Protein AF-A0A7S2A375-F1 (afdb_monomer)

Radius of gyration: 21.21 Å; Cα contacts (8 Å, |Δi|>4): 92; chains: 1; bounding box: 53×36×76 Å

Sequence (160 aa):
GSVFGGGGMKSQWIYEGQYRRLEEAIPGFEVENGFACAMGDLMRLSSRAAEYEPRLFDELLPAVRDEGALVMAIHLRTFYSDAMARVVERGQELKKKDYTEGAAEALECAERLEERHLSSGGGNYSRVVWTVLSDSPDLKGWVKDNYGGEGKAGKGGTHD

Organism: Tri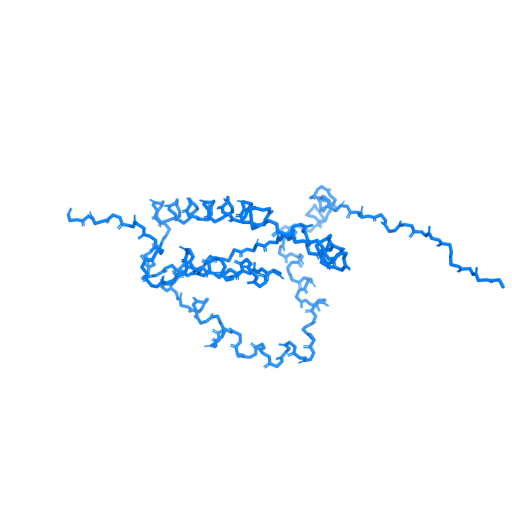eres chinensis (NCBI:txid1514140)

Mean predicted aligned error: 13.81 Å

pLDDT: mean 70.15, std 16.58, range [27.48, 88.81]

Secondary structure (DSSP, 8-state):
---------------GGGTHHHHHHSTT--HHHHHHHHHHHH-PPPHHHHTTHHHIIIII-GGGG-TTEEEEEEEE--TTHHHHHHHHHTTPPPPTHHHHHHHHHHHHHHHHHHHHHHHTT----SEEEEEEEES-HHHHHHHHHHH-STT-S-------

Solvent-accessible surface area (backbone atoms only — not comparable to full-atom values): 10203 Å² total; per-residue (Å²): 134,88,88,77,78,86,72,78,83,74,88,77,85,85,55,75,81,76,46,48,67,55,36,73,73,36,85,91,52,50,66,70,57,54,48,52,52,51,46,58,72,71,56,70,70,51,76,75,56,49,73,44,54,86,40,36,54,73,71,74,36,46,58,78,74,36,89,42,39,44,69,44,78,45,78,49,72,66,97,38,66,76,58,44,54,54,37,50,76,67,72,50,87,78,63,69,64,82,68,45,53,71,48,49,56,52,49,56,48,48,52,55,50,51,55,50,42,56,73,72,66,55,68,86,57,81,44,78,44,79,48,78,44,62,87,45,69,69,55,52,51,50,47,42,73,75,59,48,65,98,77,61,76,62,92,66,73,88,79,127

Nearest PDB structures (foldseek):
  3lw7-assembly1_A  TM=3.297E-01  e=4.426E+00  Saccharolobus solfataricus 98/2
  3n2i-assembly1_A  TM=3.129E-01  e=6.978E+00  Vibrio cholerae O1 biovar El Tor str. N16961

Structure (mmCIF, N/CA/C/O backbone):
data_AF-A0A7S2A375-F1
#
_entry.id   AF-A0A7S2A375-F1
#
loop_
_atom_site.group_PDB
_atom_site.id
_atom_site.type_symbol
_atom_site.label_atom_id
_atom_site.label_alt_id
_atom_site.label_comp_id
_atom_site.label_asym_id
_atom_site.label_entity_id
_atom_site.label_seq_id
_atom_site.pdbx_PDB_ins_code
_atom_site.Cartn_x
_atom_site.Cartn_y
_atom_site.Cartn_z
_atom_site.occupancy
_atom_site.B_iso_or_equiv
_atom_site.auth_seq_id
_atom_site.auth_comp_id
_atom_site.auth_asym_id
_atom_site.auth_atom_id
_atom_site.pdbx_PDB_model_num
ATOM 1 N N . GLY A 1 1 ? -4.840 -14.122 -47.382 1.00 32.03 1 GLY A N 1
ATOM 2 C CA . GLY A 1 1 ? -4.806 -12.706 -46.977 1.00 32.03 1 GLY A CA 1
ATOM 3 C C . GLY A 1 1 ? -5.201 -12.630 -45.524 1.00 32.03 1 GLY A C 1
ATOM 4 O O . GLY A 1 1 ? -6.297 -13.056 -45.201 1.00 32.03 1 GLY A O 1
ATOM 5 N N . SER A 1 2 ? -4.276 -12.209 -44.664 1.00 30.62 2 SER A N 1
ATOM 6 C CA . SER A 1 2 ? -4.469 -12.079 -43.216 1.00 30.62 2 SER A CA 1
ATOM 7 C C . SER A 1 2 ? -5.276 -10.813 -42.912 1.00 30.62 2 SER A C 1
ATOM 9 O O . SER A 1 2 ? -4.899 -9.733 -43.363 1.00 30.62 2 SER A O 1
ATOM 11 N N . VAL A 1 3 ? -6.388 -10.951 -42.184 1.00 40.91 3 VAL A N 1
ATOM 12 C CA . VAL A 1 3 ? -7.242 -9.848 -41.719 1.00 40.91 3 VAL A CA 1
ATOM 13 C C . VAL A 1 3 ? -6.941 -9.620 -40.240 1.00 40.91 3 VAL A C 1
ATOM 15 O O . VAL A 1 3 ? -7.677 -10.059 -39.366 1.00 40.91 3 VAL A O 1
ATOM 18 N N . PHE A 1 4 ? -5.832 -8.946 -39.957 1.00 40.56 4 PHE A N 1
ATOM 19 C CA . PHE A 1 4 ? -5.606 -8.310 -38.661 1.00 40.56 4 PHE A CA 1
ATOM 20 C C . PHE A 1 4 ? -5.422 -6.817 -38.917 1.00 40.56 4 PHE A C 1
ATOM 22 O O . PHE A 1 4 ? -4.312 -6.313 -39.066 1.00 40.56 4 PHE A O 1
ATOM 29 N N . GLY A 1 5 ? -6.552 -6.122 -39.054 1.00 37.75 5 GLY A N 1
ATOM 30 C CA . GLY A 1 5 ? -6.594 -4.666 -39.049 1.00 37.75 5 GLY A CA 1
ATOM 31 C C . GLY A 1 5 ? -6.287 -4.166 -37.641 1.00 37.75 5 GLY A C 1
ATOM 32 O O . GLY A 1 5 ? -6.994 -4.508 -36.695 1.00 37.75 5 GLY A O 1
ATOM 33 N N . GLY A 1 6 ? -5.217 -3.383 -37.512 1.00 39.50 6 GLY A N 1
ATOM 34 C CA . GLY A 1 6 ? -4.804 -2.743 -36.269 1.00 39.50 6 GLY A CA 1
ATOM 35 C C . GLY A 1 6 ? -5.840 -1.731 -35.789 1.00 39.50 6 GLY A C 1
ATOM 36 O O . GLY A 1 6 ? -5.783 -0.555 -36.136 1.00 39.50 6 GLY A O 1
ATOM 37 N N . GLY A 1 7 ? -6.790 -2.184 -34.977 1.00 38.00 7 GLY A N 1
ATOM 38 C CA . GLY A 1 7 ? -7.597 -1.312 -34.137 1.00 38.00 7 GLY A CA 1
ATOM 39 C C . GLY A 1 7 ? -6.793 -0.968 -32.892 1.00 38.00 7 GLY A C 1
ATOM 40 O O . GLY A 1 7 ? -6.696 -1.787 -31.983 1.00 38.00 7 GLY A O 1
ATOM 41 N N . GLY A 1 8 ? -6.181 0.217 -32.859 1.00 37.91 8 GLY A N 1
ATOM 42 C CA . GLY A 1 8 ? -5.543 0.723 -31.646 1.00 37.91 8 GLY A CA 1
ATOM 43 C C . GLY A 1 8 ? -6.556 0.724 -30.502 1.00 37.91 8 GLY A C 1
ATOM 44 O O . GLY A 1 8 ? -7.593 1.381 -30.603 1.00 37.91 8 GLY A O 1
ATOM 45 N N . MET A 1 9 ? -6.280 -0.040 -29.442 1.00 41.22 9 MET A N 1
ATOM 46 C CA . MET A 1 9 ? -7.082 -0.014 -28.221 1.00 41.22 9 MET A CA 1
ATOM 47 C C . MET A 1 9 ? -7.093 1.422 -27.692 1.00 41.22 9 MET A C 1
ATOM 49 O O . MET A 1 9 ? -6.056 1.956 -27.302 1.00 41.22 9 MET A O 1
ATOM 53 N N . LYS A 1 10 ? -8.260 2.067 -27.722 1.00 39.94 10 LYS A N 1
ATOM 54 C CA . LYS A 1 10 ? -8.465 3.357 -27.065 1.00 39.94 10 LYS A CA 1
ATOM 55 C C . LYS A 1 10 ? -8.809 3.074 -25.610 1.00 39.94 10 LYS A C 1
ATOM 57 O O . LYS A 1 10 ? -9.785 2.381 -25.339 1.00 39.94 10 LYS A O 1
ATOM 62 N N . SER A 1 11 ? -8.014 3.597 -24.686 1.00 42.81 11 SER A N 1
ATOM 63 C CA . SER A 1 11 ? -8.372 3.628 -23.272 1.00 42.81 11 SER A CA 1
ATOM 64 C C . SER A 1 11 ? -9.634 4.476 -23.097 1.00 42.81 11 SER A C 1
ATOM 66 O O . SER A 1 11 ? -9.710 5.607 -23.580 1.00 42.81 11 SER A O 1
ATOM 68 N N . GLN A 1 12 ? -10.640 3.912 -22.435 1.00 44.62 12 GLN A N 1
ATOM 69 C CA . GLN A 1 12 ? -11.865 4.609 -22.069 1.00 44.62 12 GLN A CA 1
ATOM 70 C C . GLN A 1 12 ? -11.828 4.877 -20.568 1.00 44.62 12 GLN A C 1
ATOM 72 O O . GLN A 1 12 ? -11.692 3.953 -19.771 1.00 44.62 12 GLN A O 1
ATOM 77 N N . TRP A 1 13 ? -11.936 6.148 -20.195 1.00 46.78 13 TRP A N 1
ATOM 78 C CA . TRP A 1 13 ? -12.091 6.559 -18.806 1.00 46.78 13 TRP A CA 1
ATOM 79 C C . TRP A 1 13 ? -13.572 6.498 -18.456 1.00 46.78 13 TRP A C 1
ATOM 81 O O . TRP A 1 13 ? -14.391 7.112 -19.144 1.00 46.78 13 TRP A O 1
ATOM 91 N N . ILE A 1 14 ? -13.913 5.747 -17.413 1.00 55.25 14 ILE A N 1
ATOM 92 C CA . ILE A 1 14 ? -15.256 5.773 -16.844 1.00 55.25 14 ILE A CA 1
ATOM 93 C C . ILE A 1 14 ? -15.241 6.811 -15.723 1.00 55.25 14 ILE A C 1
ATOM 95 O O . ILE A 1 14 ? -14.508 6.660 -14.749 1.00 55.25 14 ILE A O 1
ATOM 99 N N . TYR A 1 15 ? -15.995 7.894 -15.901 1.00 54.78 15 TYR A N 1
ATOM 100 C CA . TYR A 1 15 ? -16.135 8.956 -14.902 1.00 54.78 15 TYR A CA 1
ATOM 101 C C . TYR A 1 15 ? -17.349 8.697 -14.005 1.00 54.78 15 TYR A C 1
ATOM 103 O O . TYR A 1 15 ? -18.344 8.142 -14.467 1.00 54.78 15 TYR A O 1
ATOM 111 N N . GLU A 1 16 ? -17.291 9.193 -12.768 1.00 55.81 16 GLU A N 1
ATOM 112 C CA . GLU A 1 16 ? -18.350 9.147 -11.740 1.00 55.81 16 GLU A CA 1
ATOM 113 C C . GLU A 1 16 ? -19.749 9.478 -12.299 1.00 55.81 16 GLU A C 1
ATOM 115 O O . GLU A 1 16 ? -20.717 8.751 -12.083 1.00 55.81 16 GLU A O 1
ATOM 120 N N . GLY A 1 17 ? -19.850 10.497 -13.163 1.00 63.94 17 GLY A N 1
ATOM 121 C CA . GLY A 1 17 ? -21.114 10.901 -13.790 1.00 63.94 17 GLY A CA 1
ATOM 122 C C . GLY A 1 17 ? -21.782 9.848 -14.689 1.00 63.94 17 GLY A C 1
ATOM 123 O O . GLY A 1 17 ? -22.969 9.984 -14.993 1.00 63.94 17 GLY A O 1
ATOM 124 N N . GLN A 1 18 ? -21.070 8.798 -15.116 1.00 67.88 18 GLN A N 1
ATOM 125 C CA . GLN A 1 18 ? -21.664 7.674 -15.854 1.00 67.88 18 GLN A CA 1
ATOM 126 C C . GLN A 1 18 ? -22.456 6.725 -14.944 1.00 67.88 18 GLN A C 1
ATOM 128 O O . GLN A 1 18 ? -23.334 6.019 -15.441 1.00 67.88 18 GLN A O 1
ATOM 133 N N . TYR A 1 19 ? -22.210 6.755 -13.632 1.00 71.12 19 TYR A N 1
ATOM 134 C CA . TYR A 1 19 ? -22.890 5.912 -12.650 1.00 71.12 19 TYR A CA 1
ATOM 135 C C . TYR A 1 19 ? -24.061 6.597 -11.952 1.00 71.12 19 TYR A C 1
ATOM 137 O O . TYR A 1 19 ? -24.905 5.908 -11.390 1.00 71.12 19 TYR A O 1
ATOM 145 N N . ARG A 1 20 ? -24.206 7.919 -12.092 1.00 74.38 20 ARG A N 1
ATOM 146 C CA . ARG A 1 20 ? -25.320 8.680 -11.502 1.00 74.38 20 ARG A CA 1
ATOM 147 C C . ARG A 1 20 ? -26.699 8.098 -11.834 1.00 74.38 20 ARG A C 1
ATOM 149 O O . ARG A 1 20 ? -27.570 8.028 -10.981 1.00 74.38 20 ARG A O 1
ATOM 156 N N . ARG A 1 21 ? -26.908 7.623 -13.070 1.00 74.44 21 ARG A N 1
ATOM 157 C CA . ARG A 1 21 ? -28.178 6.971 -13.459 1.00 74.44 21 ARG A CA 1
ATOM 158 C C . ARG A 1 21 ? -28.439 5.664 -12.706 1.00 74.44 21 ARG A C 1
ATOM 160 O O . ARG A 1 21 ? -29.589 5.263 -12.583 1.00 74.44 21 ARG A O 1
ATOM 167 N N . LEU A 1 22 ? -27.381 4.983 -12.277 1.00 70.81 22 LEU A N 1
ATOM 168 C CA . LEU A 1 22 ? -27.448 3.746 -11.508 1.00 70.81 22 LEU A CA 1
ATOM 169 C C . LEU A 1 22 ? -27.835 4.048 -10.052 1.00 70.81 22 LEU A C 1
ATOM 171 O O . LEU A 1 22 ? -28.732 3.401 -9.521 1.00 70.81 22 LEU A O 1
ATOM 175 N N . GLU A 1 23 ? -27.234 5.082 -9.459 1.00 75.62 23 GLU A N 1
ATOM 176 C CA . GLU A 1 23 ? -27.566 5.580 -8.113 1.00 75.62 23 GLU A CA 1
ATOM 177 C C . GLU A 1 23 ? -28.997 6.127 -8.040 1.00 75.62 23 GLU A C 1
ATOM 179 O O . GLU A 1 23 ? -29.741 5.827 -7.111 1.00 75.62 23 GLU A O 1
ATOM 184 N N . GLU A 1 24 ? -29.425 6.879 -9.060 1.00 81.88 24 GLU A N 1
ATOM 185 C CA . GLU A 1 24 ? -30.796 7.394 -9.171 1.00 81.88 24 GLU A CA 1
ATOM 186 C C . GLU A 1 24 ? -31.836 6.266 -9.312 1.00 81.88 24 GLU A C 1
ATOM 188 O O . GLU A 1 24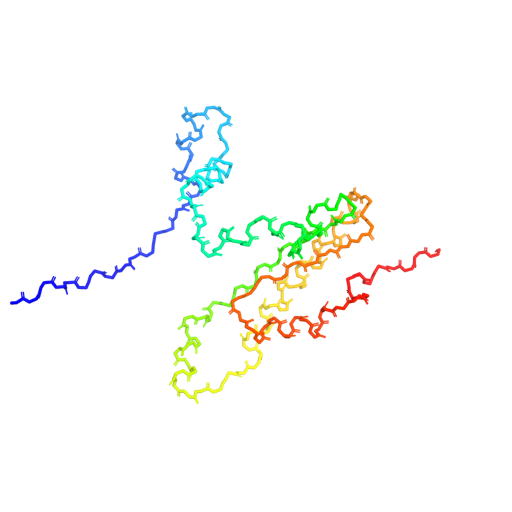 ? -32.974 6.410 -8.863 1.00 81.88 24 GLU A O 1
ATOM 193 N N . ALA A 1 25 ? -31.466 5.145 -9.941 1.00 83.31 25 ALA A N 1
ATOM 194 C CA . ALA A 1 25 ? -32.362 4.014 -10.172 1.00 83.31 25 ALA A CA 1
ATOM 195 C C . ALA A 1 25 ? -32.474 3.064 -8.969 1.00 83.31 25 ALA A C 1
ATOM 197 O O . ALA A 1 25 ? -33.478 2.358 -8.852 1.00 83.31 25 ALA A O 1
ATOM 198 N N . ILE A 1 26 ? -31.466 3.028 -8.090 1.00 80.56 26 ILE A N 1
ATOM 199 C CA . ILE A 1 26 ? -31.410 2.129 -6.932 1.00 80.56 26 ILE A CA 1
ATOM 200 C C . ILE A 1 26 ? -31.167 2.965 -5.666 1.00 80.56 26 ILE A C 1
ATOM 202 O O . ILE A 1 26 ? -30.019 3.240 -5.315 1.00 80.56 26 ILE A O 1
ATOM 206 N N . PRO A 1 27 ? -32.232 3.368 -4.948 1.00 81.12 27 PRO A N 1
ATOM 207 C CA . PRO A 1 27 ? -32.099 4.186 -3.747 1.00 81.12 27 PRO A CA 1
ATOM 208 C C . PRO A 1 27 ? -31.203 3.526 -2.690 1.00 81.12 27 PRO A C 1
ATOM 210 O O . PRO A 1 27 ? -31.453 2.393 -2.280 1.00 81.12 27 PRO A O 1
ATOM 213 N N . GLY A 1 28 ? -30.180 4.254 -2.235 1.00 79.12 28 GLY A N 1
ATOM 214 C CA . GLY A 1 28 ? -29.208 3.774 -1.245 1.00 79.12 28 GLY A CA 1
ATOM 215 C C . GLY A 1 28 ? -28.061 2.938 -1.823 1.00 79.12 28 GLY A C 1
ATOM 216 O O . GLY A 1 28 ? -27.280 2.383 -1.057 1.00 79.12 28 GLY A O 1
ATOM 217 N N . PHE A 1 29 ? -27.951 2.830 -3.150 1.00 77.12 29 PHE A N 1
ATOM 218 C CA . PHE A 1 29 ? -26.800 2.206 -3.791 1.00 77.12 29 PHE A CA 1
ATOM 219 C C . PHE A 1 29 ? -25.604 3.163 -3.810 1.00 77.12 29 PHE A C 1
ATOM 221 O O . PHE A 1 29 ? -25.672 4.226 -4.421 1.00 77.12 29 PHE A O 1
ATOM 228 N N . GLU A 1 30 ? -24.510 2.752 -3.174 1.00 80.75 30 GLU A N 1
ATOM 229 C CA . GLU A 1 30 ? -23.208 3.418 -3.260 1.00 80.75 30 GLU A CA 1
ATOM 230 C C . GLU A 1 30 ? -22.383 2.732 -4.351 1.00 80.75 30 GLU A C 1
ATOM 232 O O . GLU A 1 30 ? -22.132 1.521 -4.280 1.00 80.75 30 GLU A O 1
ATOM 237 N N . VAL A 1 31 ? -21.985 3.487 -5.378 1.00 74.69 31 VAL A N 1
ATOM 238 C CA . VAL A 1 31 ? -21.285 2.949 -6.554 1.00 74.69 31 VAL A CA 1
ATOM 239 C C . VAL A 1 31 ? -20.002 2.248 -6.145 1.00 74.69 31 VAL A C 1
ATOM 241 O O . VAL A 1 31 ? -19.748 1.140 -6.607 1.00 74.69 31 VAL A O 1
ATOM 244 N N . GLU A 1 32 ? -19.231 2.826 -5.234 1.00 75.00 32 GLU A N 1
ATOM 245 C CA . GLU A 1 32 ? -17.990 2.260 -4.717 1.00 75.00 32 GLU A CA 1
ATOM 246 C C . GLU A 1 32 ? -18.216 0.881 -4.092 1.00 75.00 32 GLU A C 1
ATOM 248 O O . GLU A 1 32 ? -17.493 -0.064 -4.413 1.00 75.00 32 GLU A O 1
ATOM 253 N N . ASN A 1 33 ? -19.256 0.734 -3.266 1.00 76.56 33 ASN A N 1
ATOM 254 C CA . ASN A 1 33 ? -19.594 -0.542 -2.635 1.00 76.56 33 ASN A CA 1
ATOM 255 C C . ASN A 1 33 ? -20.092 -1.553 -3.665 1.00 76.56 33 ASN A C 1
ATOM 257 O O . ASN A 1 33 ? -19.669 -2.707 -3.658 1.00 76.56 33 ASN A O 1
ATOM 261 N N . GLY A 1 34 ? -20.956 -1.124 -4.586 1.00 75.19 34 GLY A N 1
ATOM 262 C CA . GLY A 1 34 ? -21.446 -1.976 -5.662 1.00 75.19 34 GLY A CA 1
ATOM 263 C C . GLY A 1 34 ? -20.322 -2.490 -6.558 1.00 75.19 34 GLY A C 1
ATOM 264 O O . GLY A 1 34 ? -20.298 -3.673 -6.899 1.00 75.19 34 GLY A O 1
ATOM 265 N N . PHE A 1 35 ? -19.353 -1.632 -6.886 1.00 76.88 35 PHE A N 1
ATOM 266 C CA . PHE A 1 35 ? -18.145 -2.019 -7.606 1.00 76.88 35 PHE A CA 1
ATOM 267 C C . PHE A 1 35 ? -17.268 -2.954 -6.785 1.00 76.88 35 PHE A C 1
ATOM 269 O O . PHE A 1 35 ? -16.814 -3.957 -7.325 1.00 76.88 35 PHE A O 1
ATOM 276 N N . ALA A 1 36 ? -17.044 -2.675 -5.501 1.00 75.38 36 ALA A N 1
ATOM 277 C CA . ALA A 1 36 ? -16.256 -3.545 -4.635 1.00 75.38 36 ALA A CA 1
ATOM 278 C C . ALA A 1 36 ? -16.864 -4.956 -4.548 1.00 75.38 36 ALA A C 1
ATOM 280 O O . ALA A 1 36 ? -16.151 -5.940 -4.746 1.00 75.38 36 ALA A O 1
ATOM 281 N N . CYS A 1 37 ? -18.181 -5.063 -4.344 1.00 72.25 37 CYS A N 1
ATOM 282 C CA . CYS A 1 37 ? -18.900 -6.338 -4.323 1.00 72.25 37 CYS A CA 1
ATOM 283 C C . CYS A 1 37 ? -18.838 -7.051 -5.679 1.00 72.25 37 CYS A C 1
ATOM 285 O O . CYS A 1 37 ? -18.442 -8.212 -5.743 1.00 72.25 37 CYS A O 1
ATOM 287 N N . ALA A 1 38 ? -19.159 -6.350 -6.773 1.00 75.25 38 ALA A N 1
ATOM 288 C CA . ALA A 1 38 ? -19.125 -6.933 -8.112 1.00 75.25 38 ALA A CA 1
ATOM 289 C C . ALA A 1 38 ? -17.715 -7.401 -8.494 1.00 75.25 38 ALA A C 1
ATOM 291 O O . ALA A 1 38 ? -17.552 -8.460 -9.091 1.00 75.25 38 ALA A O 1
ATOM 292 N N . MET A 1 39 ? -16.681 -6.645 -8.130 1.00 73.56 39 MET A N 1
ATOM 293 C CA . MET A 1 39 ? -15.292 -7.039 -8.343 1.00 73.56 39 MET A CA 1
ATOM 294 C C . MET A 1 39 ? -14.915 -8.242 -7.482 1.00 73.56 39 MET A C 1
ATOM 296 O O . MET A 1 39 ? -14.221 -9.115 -7.986 1.00 73.56 39 MET A O 1
ATOM 300 N N . GLY A 1 40 ? -15.400 -8.340 -6.243 1.00 73.06 40 GLY A N 1
ATOM 301 C CA . GLY A 1 40 ? -15.226 -9.533 -5.408 1.00 73.06 40 GLY A CA 1
ATOM 302 C C . GLY A 1 40 ? -15.842 -10.793 -6.027 1.00 73.06 40 GLY A C 1
ATOM 303 O O . GLY A 1 40 ? -15.226 -11.856 -6.002 1.00 73.06 40 GLY A O 1
ATOM 304 N N . ASP A 1 41 ? -17.012 -10.664 -6.656 1.00 72.69 41 ASP A N 1
ATOM 305 C CA . ASP A 1 41 ? -17.690 -11.782 -7.322 1.00 72.69 41 ASP A CA 1
ATOM 306 C C . ASP A 1 41 ? -17.053 -12.148 -8.673 1.00 72.69 41 ASP A C 1
ATOM 308 O O . ASP A 1 41 ? -16.945 -13.326 -9.032 1.00 72.69 41 ASP A O 1
ATOM 312 N N . LEU A 1 42 ? -16.632 -11.139 -9.443 1.00 73.19 42 LEU A N 1
ATOM 313 C CA . LEU A 1 42 ? -16.093 -11.305 -10.795 1.00 73.19 42 LEU A CA 1
ATOM 314 C C . LEU A 1 42 ? -14.602 -11.654 -10.800 1.00 73.19 42 LEU A C 1
ATOM 316 O O . LEU A 1 42 ? -14.141 -12.386 -11.680 1.00 73.19 42 LEU A O 1
ATOM 320 N N . MET A 1 43 ? -13.832 -11.146 -9.838 1.00 72.56 43 MET A N 1
ATOM 321 C CA . MET A 1 43 ? -12.401 -11.406 -9.720 1.00 72.56 43 MET A CA 1
ATOM 322 C C . MET A 1 43 ? -12.152 -12.556 -8.759 1.00 72.56 43 MET A C 1
ATOM 324 O O . MET A 1 43 ? -11.944 -12.388 -7.562 1.00 72.56 43 MET A O 1
ATOM 328 N N . ARG A 1 44 ? -12.103 -13.762 -9.321 1.00 74.31 44 ARG A N 1
ATOM 329 C CA . ARG A 1 44 ? -11.595 -14.927 -8.601 1.00 74.31 44 ARG A CA 1
ATOM 330 C C . ARG A 1 44 ? -10.075 -14.920 -8.589 1.00 74.31 44 ARG A C 1
ATOM 332 O O . ARG A 1 44 ? -9.435 -14.690 -9.617 1.00 74.31 44 ARG A O 1
ATOM 339 N N . LEU A 1 45 ? -9.498 -15.238 -7.434 1.00 75.25 45 LEU A N 1
ATOM 340 C CA . LEU A 1 45 ? -8.067 -15.491 -7.332 1.00 75.25 45 LEU A CA 1
ATOM 341 C C . LEU A 1 45 ? -7.669 -16.627 -8.284 1.00 75.25 45 LEU A C 1
ATOM 343 O O . LEU A 1 45 ? -8.373 -17.629 -8.417 1.00 75.25 45 LEU A O 1
ATOM 347 N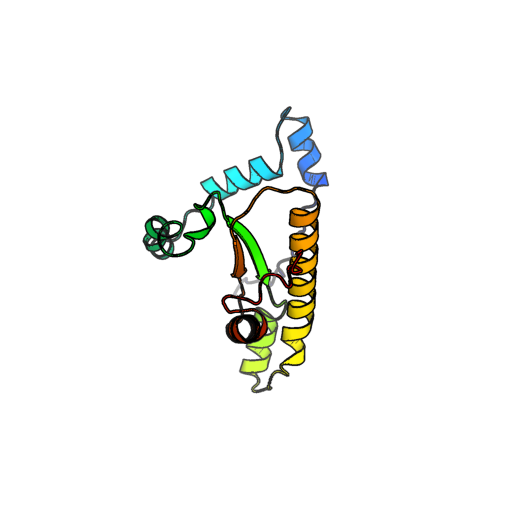 N . SER A 1 46 ? -6.515 -16.482 -8.940 1.00 77.81 46 SER A N 1
ATOM 348 C CA . SER A 1 46 ? -5.905 -17.607 -9.660 1.00 77.81 46 SER A CA 1
ATOM 349 C C . SER A 1 46 ? -5.622 -18.760 -8.689 1.00 77.81 46 SER A C 1
ATOM 351 O O . SER A 1 46 ? -5.378 -18.500 -7.512 1.00 77.81 46 SER A O 1
ATOM 353 N N . SER A 1 47 ? -5.577 -20.016 -9.155 1.00 81.69 47 SER A N 1
ATOM 354 C CA . SER A 1 47 ? -5.312 -21.170 -8.271 1.00 81.69 47 SER A CA 1
ATOM 355 C C . SER A 1 47 ? -4.042 -20.987 -7.434 1.00 81.69 47 SER A C 1
ATOM 357 O O . SER A 1 47 ? -4.052 -21.259 -6.243 1.00 81.69 47 SER A O 1
ATOM 359 N N . ARG A 1 48 ? -2.986 -20.417 -8.031 1.00 80.25 48 ARG A N 1
ATOM 360 C CA . ARG A 1 48 ? -1.742 -20.088 -7.324 1.00 80.25 48 ARG A CA 1
ATOM 361 C C . ARG A 1 48 ? -1.930 -19.001 -6.266 1.00 80.25 48 ARG A C 1
ATOM 363 O O . ARG A 1 48 ? -1.349 -19.102 -5.201 1.00 80.25 48 ARG A O 1
ATOM 370 N N . ALA A 1 49 ? -2.691 -17.945 -6.551 1.00 78.44 49 ALA A N 1
ATOM 371 C CA . ALA A 1 49 ? -2.949 -16.888 -5.570 1.00 78.44 49 ALA A CA 1
ATOM 372 C C . ALA A 1 49 ? -3.850 -17.383 -4.426 1.00 78.44 49 ALA A C 1
ATOM 374 O O . ALA A 1 49 ? -3.635 -17.012 -3.276 1.00 78.44 49 ALA A O 1
ATOM 375 N N . ALA A 1 50 ? -4.806 -18.263 -4.734 1.00 84.25 50 ALA A N 1
ATOM 376 C CA . ALA A 1 50 ? -5.698 -18.878 -3.759 1.00 84.25 50 ALA A CA 1
ATOM 377 C C . ALA A 1 50 ? -4.953 -19.752 -2.735 1.00 84.25 50 ALA A C 1
ATOM 379 O O . ALA A 1 50 ? -5.397 -19.849 -1.602 1.00 84.25 50 ALA A O 1
ATOM 380 N N . GLU A 1 51 ? -3.794 -20.330 -3.076 1.00 86.38 51 GLU A N 1
ATOM 381 C CA . GLU A 1 51 ? -2.953 -21.061 -2.108 1.00 86.38 51 GLU A CA 1
ATOM 382 C C . GLU A 1 51 ? -2.432 -20.170 -0.968 1.00 86.38 51 GLU A C 1
ATOM 384 O O . GLU A 1 51 ? -2.158 -20.657 0.129 1.00 86.38 51 GLU A O 1
ATOM 389 N N . TYR A 1 52 ? -2.292 -18.865 -1.215 1.00 79.94 52 TYR A N 1
ATOM 390 C CA . TYR A 1 52 ? -1.805 -17.902 -0.227 1.00 79.94 52 TYR A CA 1
ATOM 391 C C . TYR A 1 52 ? -2.935 -17.178 0.507 1.00 79.94 52 TYR A C 1
ATOM 393 O O . TYR A 1 52 ? -2.676 -16.587 1.551 1.00 79.94 52 TYR A O 1
ATOM 401 N N . GLU A 1 53 ? -4.169 -17.225 -0.003 1.00 82.19 53 GLU A N 1
ATOM 402 C CA . GLU A 1 53 ? -5.321 -16.535 0.589 1.00 82.19 53 GLU A CA 1
ATOM 403 C C . GLU A 1 53 ? -5.606 -16.967 2.039 1.00 82.19 53 GLU A C 1
ATOM 405 O O . GLU A 1 53 ? -5.677 -16.073 2.888 1.00 82.19 53 GLU A O 1
ATOM 410 N N . PRO A 1 54 ? -5.578 -18.271 2.395 1.00 82.56 54 PRO A N 1
ATOM 411 C CA . PRO A 1 54 ? -5.771 -18.702 3.781 1.00 82.56 54 PRO A CA 1
ATOM 412 C C . PRO A 1 54 ? -4.706 -18.174 4.748 1.00 82.56 54 PRO A C 1
ATOM 414 O O . PRO A 1 54 ? -4.932 -18.115 5.950 1.00 82.56 54 PRO A O 1
ATOM 417 N N . ARG A 1 55 ? -3.527 -17.809 4.231 1.00 82.25 55 ARG A N 1
ATOM 418 C CA . ARG A 1 55 ? -2.377 -17.325 5.009 1.00 82.25 55 ARG A CA 1
ATOM 419 C C . ARG A 1 55 ? -2.218 -15.808 4.918 1.00 82.25 55 ARG A C 1
ATOM 421 O O . ARG A 1 55 ? -1.338 -15.244 5.565 1.00 82.25 55 ARG A O 1
ATOM 428 N N . LEU A 1 56 ? -3.041 -15.133 4.111 1.00 79.44 56 LEU A N 1
ATOM 429 C CA . LEU A 1 56 ? -2.850 -13.728 3.770 1.00 79.44 56 LEU A CA 1
ATOM 430 C C . LEU A 1 56 ? -2.928 -12.845 5.010 1.00 79.44 56 LEU A C 1
ATOM 432 O O . LEU A 1 56 ? -2.032 -12.044 5.241 1.00 79.44 56 LEU A O 1
ATOM 436 N N . PHE A 1 57 ? -3.962 -13.015 5.827 1.00 77.44 57 PHE A N 1
ATOM 437 C CA . PHE A 1 57 ? -4.151 -12.183 7.014 1.00 77.44 57 PHE A CA 1
ATOM 438 C C . PHE A 1 57 ? -3.412 -12.700 8.243 1.00 77.44 57 PHE A C 1
ATOM 440 O O . PHE A 1 57 ? -3.135 -11.913 9.139 1.00 77.44 57 PHE A O 1
ATOM 447 N N . ASP A 1 58 ? -3.064 -13.985 8.281 1.00 81.44 58 ASP A N 1
ATOM 448 C CA . ASP A 1 58 ? -2.445 -14.592 9.463 1.00 81.44 58 ASP A CA 1
ATOM 449 C C . ASP A 1 58 ? -0.919 -14.565 9.403 1.00 81.44 58 ASP A C 1
ATOM 451 O O . ASP A 1 58 ? -0.259 -14.425 10.430 1.00 81.44 58 ASP A O 1
ATOM 455 N N . GLU A 1 59 ? -0.344 -14.648 8.204 1.00 78.25 59 GLU A N 1
ATOM 456 C CA . GLU A 1 59 ? 1.106 -14.723 8.030 1.00 78.25 59 GLU A CA 1
ATOM 457 C C . GLU A 1 59 ? 1.675 -13.554 7.233 1.00 78.25 59 GLU A C 1
ATOM 459 O O . GLU A 1 59 ? 2.760 -13.068 7.547 1.00 78.25 59 GLU A O 1
ATOM 464 N N . LEU A 1 60 ? 0.968 -13.099 6.195 1.00 69.62 60 LEU A N 1
ATOM 465 C CA . LEU A 1 60 ? 1.499 -12.084 5.283 1.00 69.62 60 LEU A CA 1
ATOM 466 C C . LEU A 1 60 ? 1.149 -10.655 5.718 1.00 69.62 60 LEU A C 1
ATOM 468 O O . LEU A 1 60 ? 1.974 -9.757 5.567 1.00 69.62 60 LEU A O 1
ATOM 472 N N . LEU A 1 61 ? -0.047 -10.443 6.269 1.00 83.25 61 LEU A N 1
ATOM 473 C CA . LEU A 1 61 ? -0.577 -9.144 6.698 1.00 83.25 61 LEU A CA 1
ATOM 474 C C . LEU A 1 61 ? -1.169 -9.192 8.124 1.00 83.25 61 LEU A C 1
ATOM 476 O O . LEU A 1 61 ? -2.277 -8.692 8.337 1.00 83.25 61 LEU A O 1
ATOM 480 N N . PRO A 1 62 ? -0.448 -9.730 9.128 1.00 80.75 62 PRO A N 1
ATOM 481 C CA . PRO A 1 62 ? -0.977 -9.901 10.487 1.00 80.75 62 PRO A CA 1
ATOM 482 C C . PRO A 1 62 ? -1.423 -8.587 11.141 1.00 80.75 62 PRO A C 1
ATOM 484 O O . PRO A 1 62 ? -2.329 -8.580 11.968 1.00 80.75 62 PRO A O 1
ATOM 487 N N . ALA A 1 63 ? -0.828 -7.458 10.745 1.00 83.62 63 ALA A N 1
ATOM 488 C CA . ALA A 1 63 ? -1.197 -6.140 11.252 1.00 83.62 63 ALA A CA 1
ATOM 489 C C . ALA A 1 63 ? -2.632 -5.720 10.892 1.00 83.62 63 ALA A C 1
ATOM 491 O O . ALA A 1 63 ? -3.225 -4.946 11.628 1.00 83.62 63 ALA A O 1
ATOM 492 N N . VAL A 1 64 ? -3.211 -6.237 9.801 1.00 83.50 64 VAL A N 1
ATOM 493 C CA . VAL A 1 64 ? -4.583 -5.890 9.380 1.00 83.50 64 VAL A CA 1
ATOM 494 C C . VAL A 1 64 ? -5.633 -6.430 10.358 1.00 83.50 64 VAL A C 1
ATOM 496 O O . VAL A 1 64 ? -6.732 -5.891 10.436 1.00 83.50 64 VAL A O 1
ATOM 499 N N . ARG A 1 65 ? -5.302 -7.478 11.121 1.00 82.25 65 ARG A N 1
ATOM 500 C CA . ARG A 1 65 ? -6.194 -8.073 12.129 1.00 82.25 65 ARG A CA 1
ATOM 501 C C . ARG A 1 65 ? -6.037 -7.469 13.525 1.00 82.25 65 ARG A C 1
ATOM 503 O O . ARG A 1 65 ? -6.817 -7.803 14.411 1.00 82.25 65 ARG A O 1
ATOM 510 N N . ASP A 1 66 ? -5.010 -6.657 13.741 1.00 83.81 66 ASP A N 1
ATOM 511 C CA . ASP A 1 66 ? -4.713 -6.070 15.042 1.00 83.81 66 ASP A CA 1
ATOM 512 C C . ASP A 1 66 ? -5.508 -4.774 15.213 1.00 83.81 66 ASP A C 1
ATOM 514 O O . ASP A 1 66 ? -5.192 -3.763 14.593 1.00 83.81 66 ASP A O 1
ATOM 518 N N . GLU A 1 67 ? -6.529 -4.796 16.071 1.00 84.69 67 GLU A N 1
ATOM 519 C CA . GLU A 1 67 ? -7.359 -3.620 16.376 1.00 84.69 67 GLU A CA 1
ATOM 520 C C . GLU A 1 67 ? -6.546 -2.455 16.972 1.00 84.69 67 GLU A C 1
ATOM 522 O O . GLU A 1 67 ? -6.968 -1.301 16.898 1.00 84.69 67 GLU A O 1
ATOM 527 N N . GLY A 1 68 ? -5.367 -2.737 17.539 1.00 84.69 68 GLY A N 1
ATOM 528 C CA . GLY A 1 68 ? -4.429 -1.729 18.022 1.00 84.69 68 GLY A CA 1
ATOM 529 C C . GLY A 1 68 ? -3.519 -1.148 16.938 1.00 84.69 68 GLY A C 1
ATOM 530 O O . GLY A 1 68 ? -2.775 -0.212 17.227 1.00 84.69 68 GLY A O 1
ATOM 531 N N . ALA A 1 69 ? -3.544 -1.662 15.707 1.00 87.44 69 ALA A N 1
ATOM 532 C CA . ALA A 1 69 ? -2.689 -1.196 14.623 1.00 87.44 69 ALA A CA 1
ATOM 533 C C . ALA A 1 69 ? -3.426 -0.247 13.668 1.00 87.44 69 ALA A C 1
ATOM 535 O O . ALA A 1 69 ? -4.483 -0.567 13.128 1.00 87.44 69 ALA A O 1
ATOM 536 N N . LEU A 1 70 ? -2.805 0.895 13.368 1.00 87.12 70 LEU A N 1
ATOM 537 C CA . LEU A 1 70 ? -3.161 1.688 12.194 1.00 87.12 70 LEU A CA 1
ATOM 538 C C . LEU A 1 70 ? -2.399 1.143 10.987 1.00 87.12 70 LEU A C 1
ATOM 540 O O . LEU A 1 70 ? -1.178 1.286 10.906 1.00 87.12 70 LEU A O 1
ATOM 544 N N . VAL A 1 71 ? -3.103 0.528 10.038 1.00 88.50 71 VAL A N 1
ATOM 545 C CA . VAL A 1 71 ? -2.485 0.018 8.808 1.00 88.50 71 VAL A CA 1
ATOM 546 C C . VAL A 1 71 ? -2.680 1.007 7.667 1.00 88.50 71 VAL A C 1
ATOM 548 O O . VAL A 1 71 ? -3.804 1.306 7.272 1.00 88.50 71 VAL A O 1
ATOM 551 N N . MET A 1 72 ? -1.573 1.473 7.092 1.00 87.69 72 MET A N 1
ATOM 552 C CA . MET A 1 72 ? -1.564 2.340 5.916 1.00 87.69 72 MET A CA 1
ATOM 553 C C . MET A 1 72 ? -1.047 1.567 4.706 1.00 87.69 72 MET A C 1
ATOM 555 O O . MET A 1 72 ? 0.098 1.118 4.689 1.00 87.69 72 MET A O 1
ATOM 559 N N . ALA A 1 73 ? -1.880 1.402 3.679 1.00 88.12 73 ALA A N 1
ATOM 560 C CA . ALA A 1 73 ? -1.475 0.784 2.420 1.00 88.12 73 ALA A CA 1
ATOM 561 C C . ALA A 1 73 ? -1.003 1.861 1.432 1.00 88.12 73 ALA A C 1
ATOM 563 O O . ALA A 1 73 ? -1.782 2.718 1.019 1.00 88.12 73 ALA A O 1
ATOM 564 N N . ILE A 1 74 ? 0.268 1.805 1.036 1.00 86.31 74 ILE A N 1
ATOM 565 C CA . ILE A 1 74 ? 0.890 2.782 0.136 1.00 86.31 74 ILE A CA 1
ATOM 566 C C . ILE A 1 74 ? 1.206 2.079 -1.180 1.00 86.31 74 ILE A C 1
ATOM 568 O O . ILE A 1 74 ? 2.136 1.277 -1.266 1.00 86.31 74 ILE A O 1
ATOM 572 N N . HIS A 1 75 ? 0.422 2.367 -2.216 1.00 85.19 75 HIS A N 1
ATOM 573 C CA . HIS A 1 75 ? 0.642 1.808 -3.545 1.00 85.19 75 HIS A CA 1
ATOM 574 C C . HIS A 1 75 ? 1.513 2.746 -4.389 1.00 85.19 75 HIS A C 1
ATOM 576 O O . HIS A 1 75 ? 1.052 3.760 -4.908 1.00 85.19 75 HIS A O 1
ATOM 582 N N . LEU A 1 76 ? 2.784 2.380 -4.536 1.00 81.56 76 LEU A N 1
ATOM 583 C CA . LEU A 1 76 ? 3.769 3.077 -5.352 1.00 81.56 76 LEU A CA 1
ATOM 584 C C . LEU A 1 76 ? 3.865 2.409 -6.719 1.00 81.56 76 LEU A C 1
ATOM 586 O O . LEU A 1 76 ? 4.638 1.465 -6.923 1.00 81.56 76 LEU A O 1
ATOM 590 N N . ARG A 1 77 ? 3.080 2.918 -7.665 1.00 73.19 77 ARG A N 1
ATOM 591 C CA . ARG A 1 77 ? 3.201 2.537 -9.068 1.00 73.19 77 ARG A CA 1
ATOM 592 C C . ARG A 1 77 ? 4.143 3.498 -9.765 1.00 73.19 77 ARG A C 1
ATOM 594 O O . ARG A 1 77 ? 3.868 4.693 -9.857 1.00 73.19 77 ARG A O 1
ATOM 601 N N . THR A 1 78 ? 5.226 2.975 -10.315 1.00 66.00 78 THR A N 1
ATOM 602 C CA . THR A 1 78 ? 6.008 3.766 -11.260 1.00 66.00 78 THR A CA 1
ATOM 603 C C . THR A 1 78 ? 5.250 3.756 -12.593 1.00 66.00 78 THR A C 1
ATOM 605 O O . THR A 1 78 ? 4.932 2.691 -13.114 1.00 66.00 78 THR A O 1
ATOM 608 N N . PHE A 1 79 ? 4.956 4.916 -13.203 1.00 52.59 79 PHE A N 1
ATOM 609 C CA . PHE A 1 79 ? 4.395 5.012 -14.579 1.00 52.59 79 PHE A CA 1
ATOM 610 C C . PHE A 1 79 ? 5.307 4.396 -15.660 1.00 52.59 79 PHE A C 1
ATOM 612 O O . PHE A 1 79 ? 5.062 4.478 -16.862 1.00 52.59 79 PHE A O 1
ATOM 619 N N . TYR A 1 80 ? 6.387 3.787 -15.208 1.00 53.66 80 TYR A N 1
ATOM 620 C CA . TYR A 1 80 ? 7.573 3.455 -15.927 1.00 53.66 80 TYR A CA 1
ATOM 621 C C . TYR A 1 80 ? 7.705 1.934 -16.118 1.00 53.66 80 TYR A C 1
ATOM 623 O O . TYR A 1 80 ? 8.530 1.538 -16.923 1.00 53.66 80 TYR A O 1
ATOM 631 N N . SER A 1 81 ? 6.885 1.054 -15.521 1.00 50.53 81 SER A N 1
ATOM 632 C CA . SER A 1 81 ? 7.046 -0.408 -15.702 1.00 50.53 81 SER A CA 1
ATOM 633 C C . SER A 1 81 ? 7.035 -0.877 -17.170 1.00 50.53 81 SER A C 1
ATOM 635 O O . SER A 1 81 ? 7.883 -1.686 -17.548 1.00 50.53 81 SER A O 1
ATOM 637 N N . ASP A 1 82 ? 6.205 -0.291 -18.039 1.00 46.16 82 ASP A N 1
ATOM 638 C CA . ASP A 1 82 ? 6.182 -0.643 -19.472 1.00 46.16 82 ASP A CA 1
ATOM 639 C C . ASP A 1 82 ? 7.259 0.077 -20.311 1.00 46.16 82 ASP A C 1
ATOM 641 O O . ASP A 1 82 ? 7.757 -0.458 -21.306 1.00 46.16 82 ASP A O 1
ATOM 645 N N . ALA A 1 83 ? 7.637 1.306 -19.939 1.00 48.25 83 ALA A N 1
ATOM 646 C CA . ALA A 1 83 ? 8.636 2.100 -20.661 1.00 48.25 83 ALA A CA 1
ATOM 647 C C . ALA A 1 83 ? 10.080 1.744 -20.254 1.00 48.25 83 ALA A C 1
ATOM 649 O O . ALA A 1 83 ? 10.978 1.782 -21.091 1.00 48.25 83 ALA A O 1
ATOM 650 N N . MET A 1 84 ? 10.305 1.340 -19.002 1.00 54.78 84 MET A N 1
ATOM 651 C CA . MET A 1 84 ? 11.602 0.929 -18.445 1.00 54.78 84 MET A CA 1
ATOM 652 C C . MET A 1 84 ? 11.993 -0.459 -18.892 1.00 54.78 84 MET A C 1
ATOM 654 O O . MET A 1 84 ? 13.165 -0.659 -19.185 1.00 54.78 84 MET A O 1
ATOM 658 N N . ALA A 1 85 ? 11.033 -1.383 -19.021 1.00 52.69 85 ALA A N 1
ATOM 659 C CA . ALA A 1 85 ? 11.285 -2.672 -19.658 1.00 52.69 85 ALA A CA 1
ATOM 660 C C . ALA A 1 85 ? 11.957 -2.461 -21.026 1.00 52.69 85 ALA A C 1
ATOM 662 O O . ALA A 1 85 ? 12.964 -3.090 -21.324 1.00 52.69 85 ALA A O 1
ATOM 663 N N . ARG A 1 86 ? 11.499 -1.455 -21.789 1.00 51.44 86 ARG A N 1
ATOM 664 C CA . ARG A 1 86 ? 12.077 -1.084 -23.090 1.00 51.44 86 ARG A CA 1
ATOM 665 C C . ARG A 1 86 ? 13.417 -0.341 -23.003 1.00 51.44 86 ARG A C 1
ATOM 667 O O . ARG A 1 86 ? 14.208 -0.445 -23.932 1.00 51.44 86 ARG A O 1
ATOM 674 N N . VAL A 1 87 ? 13.680 0.438 -21.950 1.00 59.59 87 VAL A N 1
ATOM 675 C CA . VAL A 1 87 ? 14.964 1.152 -21.736 1.00 59.59 87 VAL A CA 1
ATOM 676 C C . VAL A 1 87 ? 16.059 0.176 -21.283 1.00 59.59 87 VAL A C 1
ATOM 678 O O . VAL A 1 87 ? 17.171 0.222 -21.807 1.00 59.59 87 VAL A O 1
ATOM 681 N N . VAL A 1 88 ? 15.715 -0.769 -20.402 1.00 58.53 88 VAL A N 1
ATOM 682 C CA . VAL A 1 88 ? 16.580 -1.876 -19.970 1.00 58.53 88 VAL A CA 1
ATOM 683 C C . VAL A 1 88 ? 16.828 -2.856 -21.123 1.00 58.53 88 VAL A C 1
ATOM 685 O O . VAL A 1 88 ? 17.979 -3.207 -21.368 1.00 58.53 88 VAL A O 1
ATOM 688 N N . GLU A 1 89 ? 15.806 -3.214 -21.915 1.00 55.31 89 GLU A N 1
ATOM 689 C CA . GLU A 1 89 ? 15.981 -3.982 -23.167 1.00 55.31 89 GLU A CA 1
ATOM 690 C C . GLU A 1 89 ? 16.921 -3.284 -24.166 1.00 55.31 89 GLU A C 1
ATOM 692 O O . GLU A 1 89 ? 17.593 -3.945 -24.955 1.00 55.31 89 GLU A O 1
ATOM 697 N N . ARG A 1 90 ? 16.993 -1.947 -24.134 1.00 63.88 90 ARG A N 1
ATOM 698 C CA . ARG A 1 90 ? 17.889 -1.129 -24.970 1.00 63.88 90 ARG A CA 1
ATOM 699 C C . ARG A 1 90 ? 19.263 -0.874 -24.338 1.00 63.88 90 ARG A C 1
ATOM 701 O O . ARG A 1 90 ? 20.051 -0.131 -24.920 1.00 63.88 90 ARG A O 1
ATOM 708 N N . GLY A 1 91 ? 19.561 -1.466 -23.180 1.00 61.69 91 GLY A N 1
ATOM 709 C CA . GLY A 1 91 ? 20.863 -1.363 -22.513 1.00 61.69 91 GLY A CA 1
ATOM 710 C C . GLY A 1 91 ? 21.181 0.019 -21.935 1.00 61.69 91 GLY A C 1
ATOM 711 O O . GLY A 1 91 ? 22.352 0.352 -21.771 1.00 6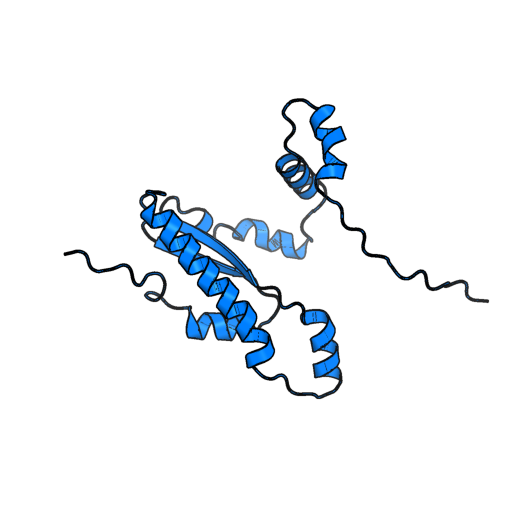1.69 91 GLY A O 1
ATOM 712 N N . GLN A 1 92 ? 20.170 0.844 -21.660 1.00 63.94 92 GLN A N 1
ATOM 713 C CA . GLN A 1 92 ? 20.356 2.152 -21.033 1.00 63.94 92 GLN A CA 1
ATOM 714 C C . GLN A 1 92 ? 20.185 2.048 -19.513 1.00 63.94 92 GLN A C 1
ATOM 716 O O . GLN A 1 92 ? 19.210 1.474 -19.029 1.00 63.94 92 GLN A O 1
ATOM 721 N N . GLU A 1 93 ? 21.129 2.620 -18.760 1.00 60.09 93 GLU A N 1
ATOM 722 C CA . GLU A 1 93 ? 21.047 2.672 -17.300 1.00 60.09 93 GLU A CA 1
ATOM 723 C C . GLU A 1 93 ? 20.036 3.708 -16.826 1.00 60.09 93 GLU A C 1
ATOM 725 O O . GLU A 1 93 ? 19.965 4.839 -17.318 1.00 60.09 93 GLU A O 1
ATOM 730 N N . LEU A 1 94 ? 19.292 3.314 -15.801 1.00 59.16 94 LEU A N 1
ATOM 731 C CA . LEU A 1 94 ? 18.356 4.185 -15.130 1.00 59.16 94 LEU A CA 1
ATOM 732 C C . LEU A 1 94 ? 19.024 5.031 -14.068 1.00 59.16 94 LEU A C 1
ATOM 734 O O . LEU A 1 94 ? 19.702 4.513 -13.180 1.00 59.16 94 LEU A O 1
ATOM 738 N N . LYS A 1 95 ? 18.764 6.340 -14.092 1.00 64.25 95 LYS A N 1
ATOM 739 C CA . LYS A 1 95 ? 19.178 7.193 -12.984 1.00 64.25 95 LYS A CA 1
ATOM 740 C C . LYS A 1 95 ? 18.214 6.973 -11.829 1.00 64.25 95 LYS A C 1
ATOM 742 O O . LYS A 1 95 ? 17.012 7.169 -11.968 1.00 64.25 95 LYS A O 1
ATOM 747 N N . LYS A 1 96 ? 18.764 6.628 -10.663 1.00 62.78 96 LYS A N 1
ATOM 748 C CA . LYS A 1 96 ? 18.020 6.406 -9.411 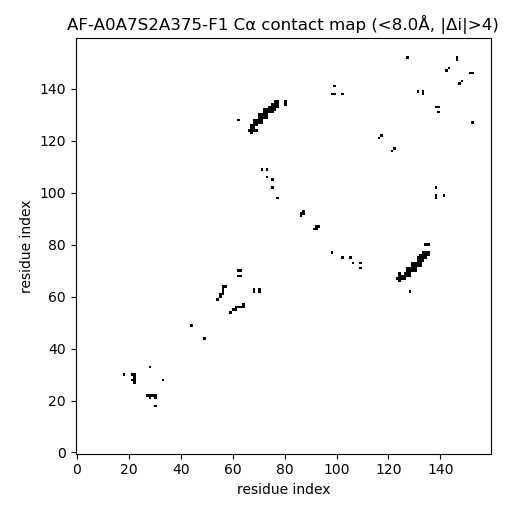1.00 62.78 96 LYS A CA 1
ATOM 749 C C . LYS A 1 96 ? 16.973 7.487 -9.120 1.00 62.78 96 LYS A C 1
ATOM 751 O O . LYS A 1 96 ? 15.863 7.175 -8.710 1.00 62.78 96 LYS A O 1
ATOM 756 N N . LYS A 1 97 ? 17.317 8.745 -9.409 1.00 66.62 97 LYS A N 1
ATOM 757 C CA . LYS A 1 97 ? 16.446 9.908 -9.218 1.00 66.62 97 LYS A CA 1
ATOM 758 C C . LYS A 1 97 ? 15.089 9.772 -9.926 1.00 66.62 97 LYS A C 1
ATOM 760 O O . LYS A 1 97 ? 14.078 10.152 -9.345 1.00 66.62 97 LYS A O 1
ATOM 765 N N . ASP A 1 98 ? 15.063 9.182 -11.120 1.00 63.38 98 ASP A N 1
ATOM 766 C CA . ASP A 1 98 ? 13.889 9.182 -12.003 1.00 63.38 98 ASP A CA 1
ATOM 767 C C . ASP A 1 98 ? 12.733 8.316 -11.467 1.00 63.38 98 ASP A C 1
ATOM 769 O O . ASP A 1 98 ? 11.581 8.521 -11.846 1.00 63.38 98 ASP A O 1
ATOM 773 N N . TYR A 1 99 ? 13.018 7.373 -10.559 1.00 65.12 99 TYR A N 1
ATOM 774 C CA . TYR A 1 99 ? 12.002 6.530 -9.918 1.00 65.12 99 TYR A CA 1
ATOM 775 C C . TYR A 1 99 ? 11.854 6.756 -8.407 1.00 65.12 99 TYR A C 1
ATOM 777 O O . TYR A 1 99 ? 10.864 6.306 -7.833 1.00 65.12 99 TYR A O 1
ATOM 785 N N . THR A 1 100 ? 12.792 7.447 -7.748 1.00 70.50 100 THR A N 1
ATOM 786 C CA . THR A 1 100 ? 12.702 7.725 -6.303 1.00 70.50 100 THR A CA 1
ATOM 787 C C . THR A 1 100 ? 11.990 9.035 -5.970 1.00 70.50 100 THR A C 1
ATOM 789 O O . THR A 1 100 ? 11.434 9.134 -4.887 1.00 70.50 100 THR A O 1
ATOM 792 N N . GLU A 1 101 ? 11.984 10.036 -6.859 1.00 72.88 101 GLU A N 1
ATOM 793 C CA . GLU A 1 101 ? 11.425 11.371 -6.558 1.00 72.88 101 GLU A CA 1
ATOM 794 C C . GLU A 1 101 ? 9.902 11.329 -6.343 1.00 72.88 101 GLU A C 1
ATOM 796 O O . GLU A 1 101 ? 9.425 11.680 -5.268 1.00 72.88 101 GLU A O 1
ATOM 801 N N . GLY A 1 102 ? 9.141 10.764 -7.287 1.00 74.94 102 GLY A N 1
ATOM 802 C CA . GLY A 1 102 ? 7.687 10.610 -7.116 1.00 74.94 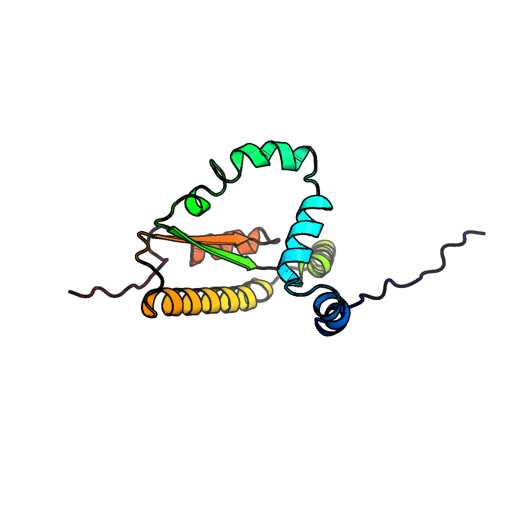102 GLY A CA 1
ATOM 803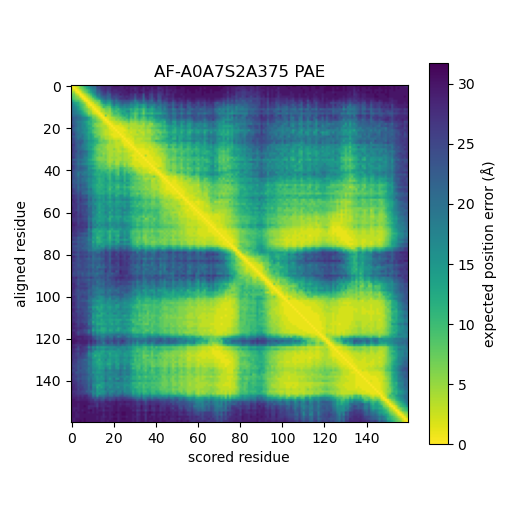 C C . GLY A 1 102 ? 7.297 9.651 -5.982 1.00 74.94 102 GLY A C 1
ATOM 804 O O . GLY A 1 102 ? 6.236 9.787 -5.379 1.00 74.94 102 GLY A O 1
ATOM 805 N N . ALA A 1 103 ? 8.165 8.690 -5.653 1.00 79.75 103 ALA A N 1
ATOM 806 C CA . ALA A 1 103 ? 7.956 7.823 -4.501 1.00 79.75 103 ALA A CA 1
ATOM 807 C C . ALA A 1 103 ? 8.191 8.555 -3.173 1.00 79.75 103 ALA A C 1
ATOM 809 O O . ALA A 1 103 ? 7.433 8.340 -2.232 1.00 79.75 103 ALA A O 1
ATOM 810 N N . ALA A 1 104 ? 9.199 9.428 -3.103 1.00 82.62 104 ALA A N 1
ATOM 811 C CA . ALA A 1 104 ? 9.449 10.270 -1.939 1.00 82.62 104 ALA A CA 1
ATOM 812 C C . ALA A 1 104 ? 8.255 11.196 -1.669 1.00 82.62 104 ALA A C 1
ATOM 814 O O . ALA A 1 104 ? 7.746 11.209 -0.554 1.00 82.62 104 ALA A O 1
ATOM 815 N N . GLU A 1 105 ? 7.729 11.869 -2.697 1.00 82.69 105 GLU A N 1
ATOM 816 C CA . GLU A 1 105 ? 6.543 12.730 -2.567 1.00 82.69 105 GLU A CA 1
ATOM 817 C C . GLU A 1 105 ? 5.313 11.968 -2.044 1.00 82.69 105 GLU A C 1
ATOM 819 O O . GLU A 1 105 ? 4.573 12.466 -1.189 1.00 82.69 105 GLU A O 1
ATOM 824 N N . ALA A 1 106 ? 5.090 10.743 -2.535 1.00 83.75 106 ALA A N 1
ATOM 825 C CA . ALA A 1 106 ? 3.992 9.894 -2.080 1.00 83.75 106 ALA A CA 1
ATOM 826 C C . ALA A 1 106 ? 4.159 9.460 -0.614 1.00 83.75 106 ALA A C 1
ATOM 828 O O . ALA A 1 106 ? 3.178 9.430 0.130 1.00 83.75 106 ALA A O 1
ATOM 829 N N . LEU A 1 107 ? 5.388 9.158 -0.187 1.00 86.69 107 LEU A N 1
ATOM 830 C CA . LEU A 1 107 ? 5.692 8.790 1.198 1.00 86.69 107 LEU A CA 1
ATOM 831 C C . LEU A 1 107 ? 5.564 9.990 2.141 1.00 86.69 107 LEU A C 1
ATOM 833 O O . LEU A 1 107 ? 4.923 9.866 3.176 1.00 86.69 107 LEU A O 1
ATOM 837 N N . GLU A 1 108 ? 6.041 11.173 1.753 1.00 87.31 108 GLU A N 1
ATOM 838 C CA . GLU A 1 108 ? 5.813 12.409 2.516 1.00 87.31 108 GLU A CA 1
ATOM 839 C C . GLU A 1 108 ? 4.316 12.739 2.639 1.00 87.31 108 GLU A C 1
ATOM 841 O O . GLU A 1 108 ? 3.851 13.280 3.643 1.00 87.31 108 GLU A O 1
ATOM 846 N N . CYS A 1 109 ? 3.526 12.435 1.605 1.00 85.81 109 CYS A N 1
ATOM 847 C CA . CYS A 1 109 ? 2.075 12.565 1.677 1.00 85.81 109 CYS A CA 1
ATOM 848 C C . CYS A 1 109 ? 1.471 11.593 2.698 1.00 85.81 109 CYS A C 1
ATOM 850 O O . CYS A 1 109 ? 0.611 11.999 3.482 1.00 85.81 109 CYS A O 1
ATOM 852 N N . ALA A 1 110 ? 1.940 10.342 2.718 1.00 87.62 110 ALA A N 1
ATOM 853 C CA . ALA A 1 110 ? 1.516 9.349 3.697 1.00 87.62 110 ALA A CA 1
ATOM 854 C C . ALA A 1 110 ? 1.855 9.787 5.132 1.00 87.62 110 ALA A C 1
ATOM 856 O O . ALA A 1 110 ? 0.969 9.744 5.979 1.00 87.62 110 ALA A O 1
ATOM 857 N N . GLU A 1 111 ? 3.058 10.314 5.385 1.00 88.81 111 GLU A N 1
ATOM 858 C CA . GLU A 1 111 ? 3.452 10.859 6.699 1.00 88.81 111 GLU A CA 1
ATOM 859 C C . GLU A 1 111 ? 2.491 11.952 7.172 1.00 88.81 111 GLU A C 1
ATOM 861 O O . GLU A 1 111 ? 1.967 11.899 8.282 1.00 88.81 111 GLU A O 1
ATOM 866 N N . ARG A 1 112 ? 2.170 12.918 6.305 1.00 88.50 112 ARG A N 1
ATOM 867 C CA . ARG A 1 112 ? 1.232 13.994 6.664 1.00 88.50 112 ARG A CA 1
ATOM 868 C C . ARG A 1 112 ? -0.181 13.485 6.947 1.00 88.50 112 ARG A C 1
ATOM 870 O O . ARG A 1 112 ? -0.902 14.090 7.743 1.00 88.50 112 ARG A O 1
ATOM 877 N N . LEU A 1 113 ? -0.618 12.431 6.257 1.00 85.81 113 LEU A N 1
ATOM 878 C CA . LEU A 1 113 ? -1.921 11.807 6.501 1.00 85.81 113 LEU A CA 1
ATOM 879 C C . LEU A 1 113 ? -1.931 11.047 7.826 1.00 85.81 113 LEU A C 1
ATOM 881 O O . LEU A 1 113 ? -2.900 11.177 8.572 1.00 85.81 113 LEU A O 1
ATOM 885 N N . GLU A 1 114 ? -0.854 10.322 8.131 1.00 88.06 114 GLU A N 1
ATOM 886 C CA . GLU A 1 114 ? -0.644 9.673 9.425 1.00 88.06 114 GLU A CA 1
ATOM 887 C C . GLU A 1 114 ? -0.737 10.700 10.558 1.00 88.06 114 GLU A C 1
ATOM 889 O O . GLU A 1 114 ? -1.599 10.587 11.428 1.00 88.06 114 GLU A O 1
ATOM 894 N N . GLU A 1 115 ? 0.076 11.758 10.500 1.00 87.25 115 GLU A N 1
ATOM 895 C CA . GLU A 1 115 ? 0.106 12.819 11.511 1.00 87.25 115 GLU A CA 1
ATOM 896 C C . GLU A 1 115 ? -1.265 13.471 11.702 1.00 87.25 115 GLU A C 1
ATOM 898 O O . GLU A 1 115 ? -1.702 13.714 12.830 1.00 87.25 115 GLU A O 1
ATOM 903 N N . ARG A 1 116 ? -1.985 13.740 10.608 1.00 86.00 116 ARG A N 1
ATOM 904 C CA . ARG A 1 116 ? -3.330 14.319 10.671 1.00 86.00 116 ARG A CA 1
ATOM 905 C C . ARG A 1 116 ? -4.332 13.371 11.329 1.00 86.00 116 ARG A C 1
ATOM 907 O O . ARG A 1 116 ? -5.148 13.816 12.135 1.00 86.00 116 ARG A O 1
ATOM 914 N N . HIS A 1 117 ? -4.299 12.086 10.988 1.00 84.44 117 HIS A N 1
ATOM 915 C CA . HIS A 1 117 ? -5.206 11.093 11.566 1.00 84.44 117 HIS A CA 1
ATOM 916 C C . HIS A 1 117 ? -4.960 10.933 13.069 1.00 84.44 117 HIS A C 1
ATOM 918 O O . HIS A 1 117 ? -5.894 11.038 13.862 1.00 84.44 117 HIS A O 1
ATOM 924 N N . LEU A 1 118 ? -3.693 10.804 13.468 1.00 84.50 118 LEU A N 1
ATOM 925 C CA . LEU A 1 118 ? -3.305 10.660 14.872 1.00 84.50 118 LEU A CA 1
ATOM 926 C C . LEU A 1 118 ? -3.608 11.925 15.694 1.00 84.50 118 LEU A C 1
ATOM 928 O O . LEU A 1 118 ? -4.110 11.832 16.811 1.00 84.50 118 LEU A O 1
ATOM 932 N N . SER A 1 119 ? -3.367 13.120 15.142 1.00 83.00 119 SER A N 1
ATOM 933 C CA . SER A 1 119 ? -3.620 14.389 15.848 1.00 83.00 119 SER A CA 1
ATOM 934 C C . SER A 1 119 ? -5.100 14.775 15.945 1.00 83.00 119 SER A C 1
ATOM 936 O O . SER A 1 119 ? -5.484 15.491 16.867 1.00 83.00 119 SER A O 1
ATOM 938 N N . SER A 1 120 ? -5.951 14.293 15.033 1.00 79.38 120 SER A N 1
ATOM 939 C CA . SER A 1 120 ? -7.399 14.569 15.043 1.00 79.38 120 SER A CA 1
ATOM 940 C C . SER A 1 120 ? -8.199 13.686 16.011 1.00 79.38 120 SER A C 1
ATOM 942 O O . SER A 1 120 ? -9.427 13.771 16.048 1.00 79.38 120 SER A O 1
ATOM 944 N N . GLY A 1 121 ? -7.520 12.868 16.822 1.00 68.31 121 GLY A N 1
ATOM 945 C CA . GLY A 1 121 ? -8.156 11.933 17.751 1.00 68.31 121 GLY A CA 1
ATOM 946 C C . GLY A 1 121 ? -8.617 10.637 17.082 1.00 68.31 121 GLY A C 1
ATOM 947 O O . GLY A 1 121 ? -9.489 9.950 17.617 1.00 68.31 121 GLY A O 1
ATOM 948 N N . GLY A 1 122 ? -8.060 10.301 15.914 1.00 64.25 122 GLY A N 1
ATOM 949 C CA . GLY A 1 122 ? -8.287 9.023 15.256 1.00 64.25 122 GLY A CA 1
ATOM 950 C C . GLY A 1 122 ? -7.669 7.890 16.067 1.00 64.25 122 GLY A C 1
ATOM 951 O O . GLY A 1 122 ? -6.539 7.521 15.801 1.00 64.25 122 GLY A O 1
ATOM 952 N N . GLY A 1 123 ? -8.409 7.357 17.043 1.00 69.25 123 GLY A N 1
ATOM 953 C CA . GLY A 1 123 ? -8.082 6.139 17.794 1.00 69.25 123 GLY A CA 1
ATOM 954 C C . GLY A 1 123 ? -6.815 6.188 18.667 1.00 69.25 123 GLY A C 1
ATOM 955 O O . GLY A 1 123 ? -5.887 6.954 18.442 1.00 69.25 123 GLY A O 1
ATOM 956 N N . ASN A 1 124 ? -6.757 5.315 19.676 1.00 79.81 124 ASN A N 1
ATOM 957 C CA . ASN A 1 124 ? -5.517 5.026 20.404 1.00 79.81 124 ASN A CA 1
ATOM 958 C C . ASN A 1 124 ? -4.868 3.784 19.784 1.00 79.81 124 ASN A C 1
ATOM 960 O O . ASN A 1 124 ? -5.135 2.664 20.219 1.00 79.81 124 ASN A O 1
ATOM 964 N N . TYR A 1 125 ? -4.042 3.981 18.758 1.00 86.00 125 TYR A N 1
ATOM 965 C CA . TYR A 1 125 ? -3.274 2.895 18.149 1.00 86.00 125 TYR A CA 1
ATOM 966 C C . TYR A 1 125 ? -1.966 2.666 18.913 1.00 86.00 125 TYR A C 1
ATOM 968 O O . TYR A 1 125 ? -1.265 3.612 19.266 1.00 86.00 125 TYR A O 1
ATOM 976 N N . SER A 1 126 ? -1.616 1.405 19.158 1.00 84.44 126 SER A N 1
ATOM 977 C CA . SER A 1 126 ? -0.354 1.007 19.791 1.00 84.44 126 SER A CA 1
ATOM 978 C C . SER A 1 126 ? 0.819 0.994 18.808 1.00 84.44 126 SER A C 1
ATOM 980 O O . SER A 1 126 ? 1.975 1.021 19.232 1.00 84.44 126 SER A O 1
ATOM 982 N N . ARG A 1 127 ? 0.534 0.946 17.499 1.00 84.69 127 ARG A N 1
ATOM 983 C CA . ARG A 1 127 ? 1.528 0.967 16.419 1.00 84.69 127 ARG A CA 1
ATOM 984 C C . ARG A 1 127 ? 0.931 1.423 15.089 1.00 84.69 127 ARG A C 1
ATOM 986 O O . ARG A 1 127 ? -0.256 1.228 14.833 1.00 84.69 127 ARG A O 1
ATOM 993 N N . VAL A 1 128 ? 1.789 1.942 14.214 1.00 85.94 128 VAL A N 1
ATOM 994 C CA . VAL A 1 128 ? 1.472 2.231 12.809 1.00 85.94 128 VAL A CA 1
ATOM 995 C C . VAL A 1 128 ? 2.252 1.269 11.917 1.00 85.94 128 VAL A C 1
ATOM 997 O O . VAL A 1 128 ? 3.439 1.031 12.137 1.00 85.94 128 VAL A O 1
ATOM 1000 N N . VAL A 1 129 ? 1.586 0.690 10.919 1.00 86.44 129 VAL A N 1
ATOM 1001 C CA . VAL A 1 129 ? 2.182 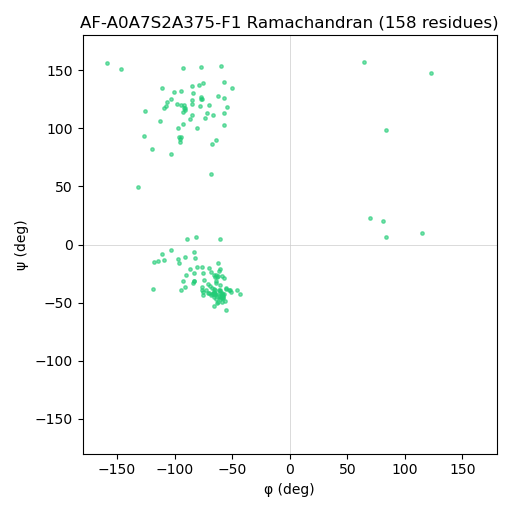-0.266 9.980 1.00 86.44 129 VAL A CA 1
ATOM 1002 C C . VAL A 1 129 ? 1.960 0.209 8.553 1.00 86.44 129 VAL A C 1
ATOM 1004 O O . VAL A 1 129 ? 0.833 0.240 8.062 1.00 86.44 129 VAL A O 1
ATOM 1007 N N . TRP A 1 130 ? 3.046 0.529 7.856 1.00 87.12 130 TRP A N 1
ATOM 1008 C CA . TRP A 1 130 ? 2.998 0.857 6.435 1.00 87.12 130 TRP A CA 1
ATOM 1009 C C . TRP A 1 130 ? 3.198 -0.392 5.581 1.00 87.12 130 TRP A C 1
ATOM 1011 O O . TRP A 1 130 ? 4.256 -1.021 5.594 1.00 87.12 130 TRP A O 1
ATOM 1021 N N . THR A 1 131 ? 2.185 -0.729 4.791 1.00 86.50 131 THR A N 1
ATOM 1022 C CA . THR A 1 131 ? 2.255 -1.779 3.774 1.00 86.50 131 THR A CA 1
ATOM 1023 C C . THR A 1 131 ? 2.541 -1.136 2.423 1.00 86.50 131 THR A C 1
ATOM 1025 O O . THR A 1 131 ? 1.641 -0.597 1.780 1.00 86.50 131 THR A O 1
ATOM 1028 N N . VAL A 1 132 ? 3.800 -1.184 1.985 1.00 85.31 132 VAL A N 1
ATOM 1029 C CA . VAL A 1 132 ? 4.214 -0.598 0.703 1.00 85.31 132 VAL A CA 1
ATOM 1030 C C . VAL A 1 132 ? 4.112 -1.625 -0.423 1.00 85.31 132 VAL A C 1
ATOM 1032 O O . VAL A 1 132 ? 4.828 -2.627 -0.456 1.00 85.31 132 VAL A O 1
ATOM 1035 N N . LEU A 1 133 ? 3.232 -1.347 -1.381 1.00 84.88 133 LEU A N 1
ATOM 1036 C CA . LEU A 1 133 ? 3.015 -2.142 -2.583 1.00 84.88 133 LEU A CA 1
ATOM 1037 C C . LEU A 1 133 ? 3.682 -1.436 -3.760 1.00 84.88 133 LEU A C 1
ATOM 1039 O O . LEU A 1 133 ? 3.394 -0.276 -4.031 1.00 84.88 133 LEU A O 1
ATOM 1043 N N . SER A 1 134 ? 4.564 -2.128 -4.476 1.00 83.06 134 SER A N 1
ATOM 1044 C CA . SER A 1 134 ? 5.211 -1.577 -5.668 1.00 83.06 134 SER A CA 1
ATOM 1045 C C . SER A 1 134 ? 5.482 -2.654 -6.712 1.00 83.06 134 SER A C 1
ATOM 1047 O O . SER A 1 134 ? 5.699 -3.825 -6.374 1.00 83.06 134 SER A O 1
ATOM 1049 N N . ASP A 1 135 ? 5.485 -2.243 -7.976 1.00 75.56 135 ASP A N 1
ATOM 1050 C CA . ASP A 1 135 ? 5.888 -3.048 -9.125 1.00 75.56 135 ASP A CA 1
ATOM 1051 C C . ASP A 1 135 ? 7.415 -3.080 -9.335 1.00 75.56 135 ASP A C 1
ATOM 1053 O O . ASP A 1 135 ? 7.904 -3.935 -10.071 1.00 75.56 135 ASP A O 1
ATOM 1057 N N . SER A 1 136 ? 8.183 -2.228 -8.642 1.00 74.12 136 SER A N 1
ATOM 1058 C CA . SER A 1 136 ? 9.645 -2.129 -8.771 1.00 74.12 136 SER A CA 1
ATOM 1059 C C . SER A 1 136 ? 10.394 -2.707 -7.554 1.00 74.12 136 SER A C 1
ATOM 1061 O O . SER A 1 136 ? 10.244 -2.194 -6.438 1.00 74.12 136 SER A O 1
ATOM 1063 N N . PRO A 1 137 ? 11.234 -3.751 -7.726 1.00 74.12 137 PRO A N 1
ATOM 1064 C CA . PRO A 1 137 ? 12.095 -4.272 -6.660 1.00 74.12 137 PRO A CA 1
ATOM 1065 C C . PRO A 1 137 ? 13.093 -3.239 -6.121 1.00 74.12 137 PRO A C 1
ATOM 1067 O O . PRO A 1 137 ? 13.279 -3.156 -4.908 1.00 74.12 137 PRO A O 1
ATOM 1070 N N . ASP A 1 138 ? 13.683 -2.422 -6.997 1.00 73.56 138 ASP A N 1
ATOM 1071 C CA . ASP A 1 138 ? 14.644 -1.383 -6.606 1.00 73.56 138 ASP A CA 1
ATOM 1072 C C . ASP A 1 138 ? 13.977 -0.310 -5.751 1.00 73.56 138 ASP A C 1
ATOM 1074 O O . ASP A 1 138 ? 14.541 0.144 -4.752 1.00 73.56 138 ASP A O 1
ATOM 1078 N N . LEU A 1 139 ? 12.737 0.052 -6.097 1.00 77.19 139 LEU A N 1
ATOM 1079 C CA . LEU A 1 139 ? 11.969 0.992 -5.299 1.00 77.19 139 LEU A CA 1
ATOM 1080 C C . LEU A 1 139 ? 11.626 0.401 -3.929 1.00 77.19 139 LEU A C 1
ATOM 1082 O O . LEU A 1 139 ? 11.790 1.084 -2.924 1.00 77.19 139 LEU A O 1
ATOM 1086 N N . LYS A 1 140 ? 11.233 -0.879 -3.856 1.00 79.06 140 LYS A N 1
ATOM 1087 C CA . LYS A 1 140 ? 11.021 -1.564 -2.566 1.00 79.06 140 LYS A CA 1
ATOM 1088 C C . LYS A 1 140 ? 12.276 -1.554 -1.699 1.00 79.06 140 LYS A C 1
ATOM 1090 O O . LYS A 1 140 ? 12.175 -1.270 -0.508 1.00 79.06 140 LYS A O 1
ATOM 1095 N N . GLY A 1 141 ? 13.436 -1.854 -2.286 1.00 78.38 141 GLY A N 1
ATOM 1096 C CA . GLY A 1 141 ? 14.724 -1.802 -1.593 1.00 78.38 141 GLY A CA 1
ATOM 1097 C C . GLY A 1 141 ? 15.007 -0.403 -1.055 1.00 78.38 141 GLY A C 1
ATOM 1098 O O . GLY A 1 141 ? 15.242 -0.233 0.136 1.00 78.38 141 GLY A O 1
ATOM 1099 N N . TRP A 1 142 ? 14.859 0.615 -1.902 1.00 81.69 142 TRP A N 1
ATOM 1100 C CA . TRP A 1 142 ? 15.055 2.004 -1.500 1.00 81.69 142 TRP A CA 1
ATOM 1101 C C . TRP A 1 142 ? 14.106 2.442 -0.377 1.00 81.69 142 TRP A C 1
ATOM 1103 O O . TRP A 1 142 ? 14.563 3.038 0.598 1.00 81.69 142 TRP A O 1
ATOM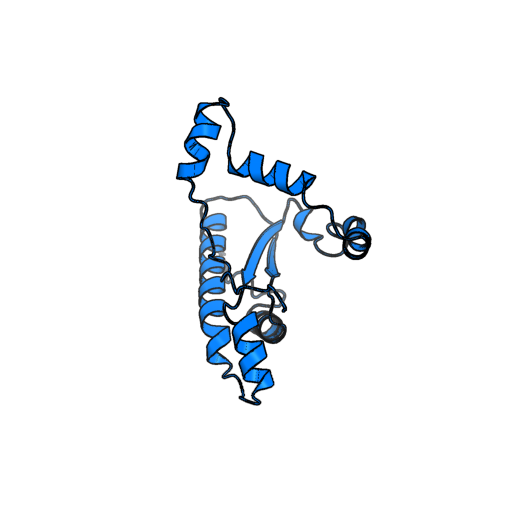 1113 N N . VAL A 1 143 ? 12.810 2.122 -0.463 1.00 83.50 143 VAL A N 1
ATOM 1114 C CA . VAL A 1 143 ? 11.848 2.441 0.605 1.00 83.50 143 VAL A CA 1
ATOM 1115 C C . VAL A 1 143 ? 12.241 1.743 1.900 1.00 83.50 143 VAL A C 1
ATOM 1117 O O . VAL A 1 143 ? 12.282 2.382 2.947 1.00 83.50 143 VAL A O 1
ATOM 1120 N N . LYS A 1 144 ? 12.595 0.456 1.839 1.00 83.00 144 LYS A N 1
ATOM 1121 C CA . LYS A 1 144 ? 13.048 -0.296 3.012 1.00 83.00 144 LYS A CA 1
ATOM 1122 C C . LYS A 1 144 ? 14.290 0.330 3.653 1.00 83.00 144 LYS A C 1
ATOM 1124 O O . LYS A 1 144 ? 14.336 0.436 4.871 1.00 83.00 144 LYS A O 1
ATOM 1129 N N . ASP A 1 145 ? 15.263 0.771 2.865 1.00 82.94 145 ASP A N 1
ATOM 1130 C CA . ASP A 1 145 ? 16.505 1.347 3.393 1.00 82.94 145 ASP A CA 1
ATOM 1131 C C . ASP A 1 145 ? 16.290 2.731 4.034 1.00 82.94 145 ASP A C 1
ATOM 1133 O O . ASP A 1 145 ? 16.960 3.095 5.004 1.00 82.94 145 ASP A O 1
ATOM 1137 N N . ASN A 1 146 ? 15.356 3.523 3.498 1.00 81.88 146 ASN A N 1
ATOM 1138 C CA . ASN A 1 146 ? 15.154 4.910 3.928 1.00 81.88 146 ASN A CA 1
ATOM 1139 C C . ASN A 1 146 ? 14.069 5.049 5.003 1.00 81.88 146 ASN A C 1
ATOM 1141 O O . ASN A 1 146 ? 14.273 5.789 5.971 1.00 81.88 146 ASN A O 1
ATOM 1145 N N . TYR A 1 147 ? 12.983 4.289 4.867 1.00 78.06 147 TYR A N 1
ATOM 1146 C CA . TYR A 1 147 ? 11.769 4.363 5.686 1.00 78.06 147 TYR A CA 1
ATOM 1147 C C . TYR A 1 147 ? 11.490 3.071 6.467 1.00 78.06 147 TYR A C 1
ATOM 1149 O O . TYR A 1 147 ? 10.691 3.078 7.397 1.00 78.06 147 TYR A O 1
ATOM 1157 N N . GLY A 1 148 ? 12.139 1.957 6.118 1.00 70.31 148 GLY A N 1
ATOM 1158 C CA . GLY A 1 148 ? 12.009 0.707 6.861 1.00 70.31 148 GLY A CA 1
ATOM 1159 C C . GLY A 1 148 ? 12.808 0.704 8.169 1.00 70.31 148 GLY A C 1
ATOM 1160 O O . GLY A 1 148 ? 13.842 1.362 8.299 1.00 70.31 148 GLY A O 1
ATOM 1161 N N . GLY A 1 149 ? 12.325 -0.084 9.133 1.00 62.91 149 GLY A N 1
ATOM 1162 C CA . GLY A 1 149 ? 12.935 -0.288 10.451 1.00 62.91 149 GLY A CA 1
ATOM 1163 C C . GLY A 1 149 ? 11.990 0.058 11.606 1.00 62.91 149 GLY A C 1
ATOM 1164 O O . GLY A 1 149 ? 11.160 0.958 11.495 1.00 62.91 149 GLY A O 1
ATOM 1165 N N . GLU A 1 150 ? 12.120 -0.658 12.726 1.00 53.88 150 GLU A N 1
ATOM 1166 C CA . GLU A 1 150 ? 11.459 -0.291 13.984 1.00 53.88 150 GLU A CA 1
ATOM 1167 C C . GLU A 1 150 ? 12.072 1.032 14.478 1.00 53.88 150 GLU A C 1
ATOM 1169 O O . GLU A 1 150 ? 13.256 1.084 14.804 1.00 53.88 150 GLU A O 1
ATOM 1174 N N . GLY A 1 151 ? 11.296 2.123 14.464 1.00 47.00 151 GLY A N 1
ATOM 1175 C CA . GLY A 1 151 ? 11.726 3.431 14.988 1.00 47.00 151 GLY A CA 1
ATOM 1176 C C . GLY A 1 151 ? 11.868 4.581 13.982 1.00 47.00 151 GLY A C 1
ATOM 1177 O O . GLY A 1 151 ? 12.391 5.629 14.354 1.00 47.00 151 GLY A O 1
ATOM 1178 N N . LYS A 1 152 ? 11.417 4.429 12.728 1.00 46.28 152 LYS A N 1
ATOM 1179 C CA . LYS A 1 152 ? 11.275 5.564 11.786 1.00 46.28 152 LYS A CA 1
ATOM 1180 C C . LYS A 1 152 ? 9.831 5.962 11.473 1.00 46.28 152 LYS A C 1
ATOM 1182 O O . LYS A 1 152 ? 9.624 7.061 10.969 1.00 46.28 152 LYS A O 1
ATOM 1187 N N . ALA A 1 153 ? 8.855 5.124 11.821 1.00 41.53 153 ALA A N 1
ATOM 1188 C CA . ALA A 1 153 ? 7.456 5.532 11.896 1.00 41.53 153 ALA A CA 1
ATOM 1189 C C . ALA A 1 153 ? 7.283 6.403 13.150 1.00 41.53 153 ALA A C 1
ATOM 1191 O O . ALA A 1 153 ? 7.425 5.918 14.272 1.00 41.53 153 ALA A O 1
ATOM 1192 N N . GLY A 1 154 ? 7.077 7.701 12.937 1.00 38.84 154 GLY A N 1
ATOM 1193 C CA . GLY A 1 154 ? 6.890 8.696 13.982 1.00 38.84 154 GLY A CA 1
ATOM 1194 C C . GLY A 1 154 ? 8.192 9.229 14.580 1.00 38.84 154 GLY A C 1
ATOM 1195 O O . GLY A 1 154 ? 8.690 8.730 15.587 1.00 38.84 154 GLY A O 1
ATOM 1196 N N . LYS A 1 155 ? 8.635 10.401 14.111 1.00 33.47 155 LYS A N 1
ATOM 1197 C CA . LYS A 1 155 ? 9.141 11.420 15.048 1.00 33.47 155 LYS A CA 1
ATOM 1198 C C . LYS A 1 155 ? 7.956 11.934 15.883 1.00 33.47 155 LYS A C 1
ATOM 1200 O O . LYS A 1 155 ? 7.593 13.101 15.814 1.00 33.47 155 LYS A O 1
ATOM 1205 N N . GLY A 1 156 ? 7.317 11.036 16.630 1.00 34.34 156 GLY A N 1
ATOM 1206 C CA . GLY A 1 156 ? 6.338 11.375 17.647 1.00 34.34 156 GLY A CA 1
ATOM 1207 C C . GLY A 1 156 ? 7.104 11.994 18.800 1.00 34.34 156 GLY A C 1
ATOM 1208 O O . GLY A 1 156 ? 7.956 11.341 19.402 1.00 34.34 156 GLY A O 1
ATOM 1209 N N . GLY A 1 157 ? 6.874 13.283 19.025 1.00 29.39 157 GLY A N 1
ATOM 1210 C CA . GLY A 1 157 ? 7.520 14.042 20.079 1.00 29.39 157 GLY A CA 1
ATOM 1211 C C . GLY A 1 157 ? 7.417 13.333 21.424 1.00 29.39 157 GLY A C 1
ATOM 1212 O O . GLY A 1 157 ? 6.355 12.866 21.829 1.00 29.39 157 GLY A O 1
ATOM 1213 N N . THR A 1 158 ? 8.541 13.292 22.128 1.00 27.48 158 THR A N 1
ATOM 1214 C CA . THR A 1 158 ? 8.566 13.172 23.580 1.00 27.48 158 THR A CA 1
ATOM 1215 C C . THR A 1 158 ? 7.768 14.338 24.159 1.00 27.48 158 THR A C 1
ATOM 1217 O O . THR A 1 158 ? 8.252 15.470 24.177 1.00 27.48 158 THR A O 1
ATOM 1220 N N . HIS A 1 159 ? 6.540 14.069 24.586 1.00 28.20 159 HIS A N 1
ATOM 1221 C CA . HIS A 1 159 ? 5.877 14.872 25.601 1.00 28.20 159 HIS A CA 1
ATOM 1222 C C . HIS A 1 159 ? 6.131 14.186 26.943 1.00 28.20 159 HIS A C 1
ATOM 1224 O O . HIS A 1 159 ? 5.416 13.257 27.311 1.00 28.20 159 HIS A O 1
ATOM 1230 N N . ASP A 1 160 ? 7.206 14.623 27.602 1.00 31.36 160 ASP A N 1
ATOM 1231 C CA . ASP A 1 160 ? 7.211 14.748 29.063 1.00 31.36 160 ASP A CA 1
ATOM 1232 C C . ASP A 1 160 ? 6.342 15.956 29.463 1.00 31.36 160 ASP A C 1
ATOM 1234 O O . ASP A 1 160 ? 6.314 16.948 28.687 1.00 31.36 160 ASP A O 1
#

Foldseek 3Di:
DDPDDDPPDDDDDDDPVVCVVVCVVDPPDDPVVVVVVVCVVVDDDDPVRVVCVVVCCPPVNVLVVDPLEAEAEQEQEDPCPVVVVVCVVVVHDDDPCSRVVVVVVSVVVVLVVVVVCVVVCNDNHPYYHYHYHYPDPVNVVVCCVPQNDDPNNDPPDPDD